Protein AF-A0A355EY22-F1 (afdb_monomer_lite)

Structure (mmCIF, N/CA/C/O backbone):
data_AF-A0A355EY22-F1
#
_entry.id   AF-A0A355EY22-F1
#
loop_
_atom_site.group_PDB
_atom_site.id
_atom_site.type_symbol
_atom_site.label_atom_id
_atom_site.label_alt_id
_atom_site.label_comp_id
_atom_site.label_asym_id
_atom_site.label_entity_id
_atom_site.label_seq_id
_atom_site.pdbx_PDB_ins_code
_atom_site.Cartn_x
_atom_site.Cartn_y
_atom_site.Cartn_z
_atom_site.occupancy
_atom_site.B_iso_or_equiv
_atom_site.auth_seq_id
_atom_site.auth_comp_id
_atom_site.auth_asym_id
_atom_site.auth_atom_id
_atom_site.pdbx_PDB_model_num
ATOM 1 N N . MET A 1 1 ? 8.150 -25.842 7.720 1.00 61.50 1 MET A N 1
ATOM 2 C CA . MET A 1 1 ? 8.765 -24.586 7.249 1.00 61.50 1 MET A CA 1
ATOM 3 C C . MET A 1 1 ? 7.703 -23.500 7.110 1.00 61.50 1 MET A C 1
ATOM 5 O O . MET A 1 1 ? 7.833 -22.510 7.806 1.00 61.50 1 MET A O 1
ATOM 9 N N . LEU A 1 2 ? 6.590 -23.777 6.412 1.00 63.72 2 LEU A N 1
ATOM 10 C CA . LEU A 1 2 ? 5.432 -22.874 6.234 1.00 63.72 2 LEU A CA 1
ATOM 11 C C . LEU A 1 2 ? 4.899 -22.193 7.517 1.00 63.72 2 LEU A C 1
ATOM 13 O O . LEU A 1 2 ? 4.737 -20.982 7.543 1.00 63.72 2 LEU A O 1
ATOM 17 N N . ILE A 1 3 ? 4.721 -22.936 8.620 1.00 74.44 3 ILE A N 1
ATOM 18 C CA . ILE A 1 3 ? 4.200 -22.378 9.892 1.00 74.44 3 ILE A CA 1
ATOM 19 C C . ILE A 1 3 ? 5.119 -21.284 10.475 1.00 74.44 3 ILE A C 1
ATOM 21 O O . ILE A 1 3 ? 4.662 -20.371 11.161 1.00 74.44 3 ILE A O 1
ATOM 25 N N . THR A 1 4 ? 6.429 -21.373 10.229 1.00 83.56 4 THR A N 1
ATOM 26 C CA . THR A 1 4 ? 7.386 -20.382 10.736 1.00 83.56 4 THR A CA 1
ATOM 27 C C . THR A 1 4 ? 7.322 -19.096 9.916 1.00 83.56 4 THR A C 1
ATOM 29 O O . THR A 1 4 ? 7.316 -18.021 10.510 1.00 83.56 4 THR A O 1
ATOM 32 N N . GLU A 1 5 ? 7.231 -19.209 8.589 1.00 84.44 5 GLU A N 1
ATOM 33 C CA . GLU A 1 5 ? 7.162 -18.075 7.653 1.00 84.44 5 GLU A CA 1
ATOM 34 C C . GLU A 1 5 ? 5.855 -17.292 7.809 1.00 84.44 5 GLU A C 1
ATOM 36 O O . GLU A 1 5 ? 5.880 -16.066 7.902 1.00 84.44 5 GLU A O 1
ATOM 41 N N . GLU A 1 6 ? 4.720 -17.983 7.946 1.00 86.25 6 GLU A N 1
ATOM 42 C CA . GLU A 1 6 ? 3.422 -17.357 8.237 1.00 86.25 6 GLU A CA 1
ATOM 43 C C . GLU A 1 6 ? 3.459 -16.571 9.555 1.00 86.25 6 GLU A C 1
ATOM 45 O O . GLU A 1 6 ? 3.011 -15.425 9.620 1.00 86.25 6 GLU A O 1
ATOM 50 N N . ARG A 1 7 ? 4.057 -17.150 10.607 1.00 90.94 7 ARG A N 1
ATOM 51 C CA . ARG A 1 7 ? 4.203 -16.475 11.905 1.00 90.94 7 ARG A CA 1
ATOM 52 C C . ARG A 1 7 ? 5.116 -15.253 11.814 1.00 90.94 7 ARG A C 1
ATOM 54 O O . ARG A 1 7 ? 4.795 -14.222 12.395 1.00 90.94 7 ARG A O 1
ATOM 61 N N . GLN A 1 8 ? 6.240 -15.364 11.108 1.00 92.94 8 GLN A N 1
ATOM 62 C CA . GLN A 1 8 ? 7.166 -14.245 10.906 1.00 92.94 8 GLN A CA 1
ATOM 63 C C . GLN A 1 8 ? 6.514 -13.120 10.103 1.00 92.94 8 GLN A C 1
ATOM 65 O O . GLN A 1 8 ? 6.688 -11.953 10.435 1.00 92.94 8 GLN A O 1
ATOM 70 N N . THR A 1 9 ? 5.725 -13.473 9.090 1.00 95.06 9 THR A N 1
ATOM 71 C CA . THR A 1 9 ? 4.985 -12.514 8.266 1.00 95.06 9 THR A CA 1
ATOM 72 C C . THR A 1 9 ? 3.957 -11.760 9.103 1.00 95.06 9 THR A C 1
ATOM 74 O O . THR A 1 9 ? 3.909 -10.534 9.064 1.00 95.06 9 THR A O 1
ATOM 77 N N . ALA A 1 10 ? 3.184 -12.473 9.928 1.00 95.75 10 ALA A N 1
ATOM 78 C CA . ALA A 1 10 ? 2.229 -11.851 10.839 1.00 95.75 10 ALA A CA 1
ATOM 79 C C . ALA A 1 10 ? 2.916 -10.896 11.831 1.00 95.75 10 ALA A C 1
ATOM 81 O O . ALA A 1 10 ? 2.458 -9.772 12.014 1.00 95.75 10 ALA A O 1
ATOM 82 N N . GLU A 1 11 ? 4.046 -11.307 12.415 1.00 96.69 11 GLU A N 1
ATOM 83 C CA . GLU A 1 11 ? 4.835 -10.467 13.325 1.00 96.69 11 GLU A CA 1
ATOM 84 C C . GLU A 1 11 ? 5.386 -9.214 12.622 1.00 96.69 11 GLU A C 1
ATOM 86 O O . GLU A 1 11 ? 5.390 -8.123 13.193 1.00 96.69 11 GLU A O 1
ATOM 91 N N . GLN A 1 12 ? 5.830 -9.345 11.370 1.00 97.44 12 GLN A N 1
ATOM 92 C CA . GLN A 1 12 ? 6.311 -8.226 10.561 1.00 97.44 12 GLN A CA 1
ATOM 93 C C . GLN A 1 12 ? 5.193 -7.211 10.284 1.00 97.44 12 GLN A C 1
ATOM 95 O O . GLN A 1 12 ? 5.392 -6.006 10.457 1.00 97.44 12 GLN A O 1
ATOM 100 N N . ILE A 1 13 ? 4.006 -7.697 9.904 1.00 98.12 13 ILE A N 1
ATOM 101 C CA . ILE A 1 13 ? 2.817 -6.866 9.672 1.00 98.12 13 ILE A CA 1
ATOM 102 C C . ILE A 1 13 ? 2.388 -6.170 10.968 1.00 98.12 13 ILE A C 1
ATOM 104 O O . ILE A 1 13 ? 2.096 -4.976 10.946 1.00 98.12 13 ILE A O 1
ATOM 108 N N . GLU A 1 14 ? 2.385 -6.877 12.101 1.00 98.25 14 GLU A N 1
ATOM 109 C CA . GLU A 1 14 ? 2.036 -6.311 13.410 1.00 98.25 14 GLU A CA 1
ATOM 110 C C . GLU A 1 14 ? 2.992 -5.178 13.808 1.00 98.25 14 GLU A C 1
ATOM 112 O O . GLU A 1 14 ? 2.547 -4.099 14.208 1.00 98.25 14 GLU A O 1
ATOM 117 N N . LYS A 1 15 ? 4.304 -5.374 13.626 1.00 98.31 15 LYS A N 1
ATOM 118 C CA . LYS A 1 15 ? 5.312 -4.331 13.874 1.00 98.31 15 LYS A CA 1
ATOM 119 C C . LYS A 1 15 ? 5.116 -3.124 12.962 1.00 98.31 15 LYS A C 1
ATOM 121 O O . LYS A 1 15 ? 5.147 -1.993 13.442 1.00 98.31 15 LYS A O 1
ATOM 126 N N . ALA A 1 16 ? 4.890 -3.348 11.668 1.00 98.25 16 ALA A N 1
ATOM 127 C CA . ALA A 1 16 ? 4.637 -2.268 10.717 1.00 98.25 16 ALA A CA 1
ATOM 128 C C . ALA A 1 16 ? 3.362 -1.487 11.082 1.00 98.25 16 ALA A C 1
ATOM 130 O O . ALA A 1 16 ? 3.360 -0.255 11.067 1.00 98.25 16 ALA A O 1
ATOM 131 N N . ALA A 1 17 ? 2.294 -2.190 11.471 1.00 98.31 17 ALA A N 1
ATOM 132 C CA . ALA A 1 17 ? 1.046 -1.581 11.913 1.00 98.31 17 ALA A CA 1
ATOM 133 C C . ALA A 1 17 ? 1.258 -0.713 13.159 1.00 98.31 17 ALA A C 1
ATOM 135 O O . ALA A 1 17 ? 0.849 0.448 13.159 1.00 98.31 17 ALA A O 1
ATOM 136 N N . ALA A 1 18 ? 1.950 -1.230 14.179 1.00 98.06 18 ALA A N 1
ATOM 137 C CA . ALA A 1 18 ? 2.250 -0.486 15.400 1.00 98.06 18 ALA A CA 1
ATOM 138 C C . ALA A 1 18 ? 3.072 0.784 15.117 1.00 98.06 18 ALA A C 1
ATOM 140 O O . ALA A 1 18 ? 2.694 1.869 15.560 1.00 98.06 18 ALA A O 1
ATOM 141 N N . LEU A 1 19 ? 4.136 0.676 14.312 1.00 97.56 19 LEU A N 1
ATOM 142 C CA . LEU A 1 19 ? 4.967 1.818 13.907 1.00 97.56 19 LEU A CA 1
ATOM 143 C C . LEU A 1 19 ? 4.167 2.876 13.141 1.00 97.56 19 LEU A C 1
ATOM 145 O O . LEU A 1 19 ? 4.365 4.077 13.334 1.00 97.56 19 LEU A O 1
ATOM 149 N N . ALA A 1 20 ? 3.256 2.449 12.266 1.00 96.75 20 ALA A N 1
ATOM 150 C CA . ALA A 1 20 ? 2.377 3.367 11.557 1.00 96.75 20 ALA A CA 1
ATOM 151 C C . ALA A 1 20 ? 1.381 4.046 12.511 1.00 96.75 20 ALA A C 1
ATOM 153 O O . ALA A 1 20 ? 1.157 5.253 12.418 1.00 96.75 20 ALA A O 1
ATOM 154 N N . GLY A 1 21 ? 0.828 3.286 13.457 1.00 96.62 21 GLY A N 1
ATOM 155 C CA . GLY A 1 21 ? -0.082 3.770 14.488 1.00 96.62 21 GLY A CA 1
ATOM 156 C C . GLY A 1 21 ? 0.550 4.786 15.443 1.00 96.62 21 GLY A C 1
ATOM 157 O O . GLY A 1 21 ? -0.124 5.723 15.864 1.00 96.62 21 GLY A O 1
ATOM 158 N N . GLU A 1 22 ? 1.839 4.655 15.754 1.00 95.19 22 GLU A N 1
ATOM 159 C CA . GLU A 1 22 ? 2.599 5.635 16.547 1.00 95.19 22 GLU A CA 1
ATOM 160 C C . GLU A 1 22 ? 2.806 6.965 15.813 1.00 95.19 22 GLU A C 1
ATOM 162 O O . GLU A 1 22 ? 2.867 8.022 16.439 1.00 95.19 22 GLU A O 1
ATOM 167 N N . ARG A 1 23 ? 2.891 6.918 14.481 1.00 92.81 23 ARG A N 1
ATOM 168 C CA . ARG A 1 23 ? 3.045 8.092 13.607 1.00 92.81 23 ARG A CA 1
ATOM 169 C C . ARG A 1 23 ? 1.701 8.710 13.200 1.00 92.81 23 ARG A C 1
ATOM 171 O O . ARG A 1 23 ? 1.687 9.710 12.485 1.00 92.81 23 ARG A O 1
ATOM 178 N N . ALA A 1 24 ? 0.587 8.108 13.612 1.00 88.88 24 ALA A N 1
ATOM 179 C CA . ALA A 1 24 ? -0.757 8.576 13.312 1.00 88.88 24 ALA A CA 1
ATOM 180 C C . ALA A 1 24 ? -1.098 9.884 14.042 1.00 88.88 24 ALA A C 1
ATOM 182 O O . ALA A 1 24 ? -0.660 10.131 15.165 1.00 88.88 24 ALA A O 1
ATOM 183 N N . GLU A 1 25 ? -1.979 10.681 13.437 1.00 83.81 25 GLU A N 1
ATOM 184 C CA . GLU A 1 25 ? -2.644 11.791 14.124 1.00 83.81 25 GLU A CA 1
ATOM 185 C C . GLU A 1 25 ? -3.443 11.289 15.338 1.00 83.81 25 GLU A C 1
ATOM 187 O O . GLU A 1 25 ? -3.930 10.148 15.377 1.00 83.81 25 GLU A O 1
ATOM 192 N N . SER A 1 26 ? -3.608 12.157 16.340 1.00 82.94 26 SER A N 1
ATOM 193 C CA . SER A 1 26 ? -4.327 11.819 17.566 1.00 82.94 26 SER A CA 1
ATOM 194 C C . SER A 1 26 ? -5.739 11.305 17.256 1.00 82.94 26 SER A C 1
ATOM 196 O O . SER A 1 26 ? -6.523 11.930 16.550 1.00 82.94 26 SER A O 1
ATOM 198 N N . GLY A 1 27 ? -6.060 10.120 17.783 1.00 87.38 27 GLY A N 1
ATOM 199 C CA . GLY A 1 27 ? -7.362 9.473 17.593 1.00 87.38 27 GLY A CA 1
ATOM 200 C C . GLY A 1 27 ? -7.483 8.549 16.375 1.00 87.38 27 GLY A C 1
ATOM 201 O O . GLY A 1 27 ? -8.451 7.798 16.315 1.00 87.38 27 GLY A O 1
ATOM 202 N N . ARG A 1 28 ? -6.506 8.514 15.454 1.00 91.00 28 ARG A N 1
ATOM 203 C CA . ARG A 1 28 ? -6.547 7.652 14.249 1.00 91.00 28 ARG A CA 1
ATOM 204 C C . ARG A 1 28 ? -5.695 6.388 14.311 1.00 91.00 28 ARG A C 1
ATOM 206 O O . ARG A 1 28 ? -5.750 5.565 13.401 1.00 91.00 28 ARG A O 1
ATOM 213 N N . ARG A 1 29 ? -4.951 6.191 15.400 1.00 95.38 29 ARG A N 1
ATOM 214 C CA . ARG A 1 29 ? -4.035 5.054 15.590 1.00 95.38 29 ARG A CA 1
ATOM 215 C C . ARG A 1 29 ? -4.645 3.702 15.199 1.00 95.38 29 ARG A C 1
ATOM 217 O O . ARG A 1 29 ? -4.093 3.001 14.361 1.00 95.38 29 ARG A O 1
ATOM 224 N N . ALA A 1 30 ? -5.808 3.371 15.758 1.00 95.19 30 ALA A N 1
ATOM 225 C CA . ALA A 1 30 ? -6.448 2.079 15.519 1.00 95.19 30 ALA A CA 1
ATOM 226 C C . ALA A 1 30 ? -6.953 1.909 14.072 1.00 95.19 30 ALA A C 1
ATOM 228 O O . ALA A 1 30 ? -7.064 0.786 13.589 1.00 95.19 30 ALA A O 1
ATOM 229 N N . GLU A 1 31 ? -7.300 3.001 13.381 1.00 94.94 31 GLU A N 1
ATOM 230 C CA . GLU A 1 31 ? -7.695 2.961 11.966 1.00 94.94 31 GLU A CA 1
ATOM 231 C C . GLU A 1 31 ? -6.491 2.653 11.078 1.00 94.94 31 GLU A C 1
ATOM 233 O O . GLU A 1 31 ? -6.573 1.762 10.234 1.00 94.94 31 GLU A O 1
ATOM 238 N N . ILE A 1 32 ? -5.365 3.322 11.330 1.00 96.56 32 ILE A N 1
ATOM 239 C CA . ILE A 1 32 ? -4.118 3.112 10.592 1.00 96.56 32 ILE A CA 1
ATOM 240 C C . ILE A 1 32 ? -3.553 1.711 10.842 1.00 96.56 32 ILE A C 1
ATOM 242 O O . ILE A 1 32 ? -3.194 1.031 9.887 1.00 96.56 32 ILE A O 1
ATOM 246 N N . GLU A 1 33 ? -3.536 1.230 12.089 1.00 97.75 33 GLU A N 1
ATOM 247 C CA . GLU A 1 33 ? -3.085 -0.134 12.406 1.00 97.75 33 GLU A CA 1
ATOM 248 C C . GLU A 1 33 ? -3.895 -1.192 11.636 1.00 97.75 33 GLU A C 1
ATOM 250 O O . GLU A 1 33 ? -3.325 -2.103 11.032 1.00 97.75 33 GLU A O 1
ATOM 255 N N . ARG A 1 34 ? -5.228 -1.041 11.585 1.00 97.00 34 ARG A N 1
ATOM 256 C CA . ARG A 1 34 ? -6.095 -1.932 10.796 1.00 97.00 34 ARG A CA 1
ATOM 257 C C . ARG A 1 34 ? -5.825 -1.824 9.301 1.00 97.00 34 ARG A C 1
ATOM 259 O O . ARG A 1 34 ? -5.770 -2.852 8.633 1.00 97.00 34 ARG A O 1
ATOM 266 N N . PHE A 1 35 ? -5.653 -0.610 8.785 1.00 97.44 35 PHE A N 1
ATOM 267 C CA . PHE A 1 35 ? -5.354 -0.392 7.374 1.00 97.44 35 PHE A CA 1
ATOM 268 C C . PHE A 1 35 ? -4.055 -1.088 6.956 1.00 97.44 35 PHE A C 1
ATOM 270 O O . PHE A 1 35 ? -4.052 -1.804 5.959 1.00 97.44 35 PHE A O 1
ATOM 277 N N . VAL A 1 36 ? -2.980 -0.948 7.740 1.00 98.00 36 VAL A N 1
ATOM 278 C CA . VAL A 1 36 ? -1.694 -1.611 7.465 1.00 98.00 36 VAL A CA 1
ATOM 279 C C . VAL A 1 36 ? -1.853 -3.130 7.465 1.00 98.00 36 VAL A C 1
ATOM 281 O O . VAL A 1 36 ? -1.385 -3.799 6.544 1.00 98.00 36 VAL A O 1
ATOM 284 N N . ALA A 1 37 ? -2.571 -3.678 8.450 1.00 97.50 37 ALA A N 1
ATOM 285 C CA . ALA A 1 37 ? -2.845 -5.109 8.503 1.00 97.50 37 ALA A CA 1
ATOM 286 C C . ALA A 1 37 ? -3.620 -5.601 7.266 1.00 97.50 37 ALA A C 1
ATOM 288 O O . ALA A 1 37 ? -3.281 -6.636 6.699 1.00 97.50 37 ALA A O 1
ATOM 289 N N . GLN A 1 38 ? -4.626 -4.848 6.807 1.00 97.31 38 GLN A N 1
ATOM 290 C CA . GLN A 1 38 ? -5.411 -5.185 5.613 1.00 97.31 38 GLN A CA 1
ATOM 291 C C . GLN A 1 38 ? -4.612 -5.040 4.314 1.00 97.31 38 GLN A C 1
ATOM 293 O O . GLN A 1 38 ? -4.767 -5.862 3.411 1.00 97.31 38 GLN A O 1
ATOM 298 N N . MET A 1 39 ? -3.756 -4.021 4.218 1.00 97.12 39 MET A N 1
ATOM 299 C CA . MET A 1 39 ? -2.928 -3.753 3.043 1.00 97.12 39 MET A CA 1
ATOM 300 C C . MET A 1 39 ? -1.985 -4.919 2.739 1.00 97.12 39 MET A C 1
ATOM 302 O O . MET A 1 39 ? -1.842 -5.303 1.581 1.00 97.12 39 MET A O 1
ATOM 306 N N . TYR A 1 40 ? -1.380 -5.503 3.776 1.00 97.75 40 TYR A N 1
ATOM 307 C CA . TYR A 1 40 ? -0.371 -6.552 3.629 1.00 97.75 40 TYR A CA 1
ATOM 308 C C . TYR A 1 40 ? -0.901 -7.983 3.803 1.00 97.75 40 TYR A C 1
ATOM 310 O O . TYR A 1 40 ? -0.152 -8.929 3.586 1.00 97.75 40 TYR A O 1
ATOM 318 N N . ALA A 1 41 ? -2.188 -8.169 4.124 1.00 95.06 41 ALA A N 1
ATOM 319 C CA . ALA A 1 41 ? -2.769 -9.474 4.468 1.00 95.06 41 ALA A CA 1
ATOM 320 C C . ALA A 1 41 ? -2.581 -10.577 3.408 1.00 95.06 41 ALA A C 1
ATOM 322 O O . ALA A 1 41 ? 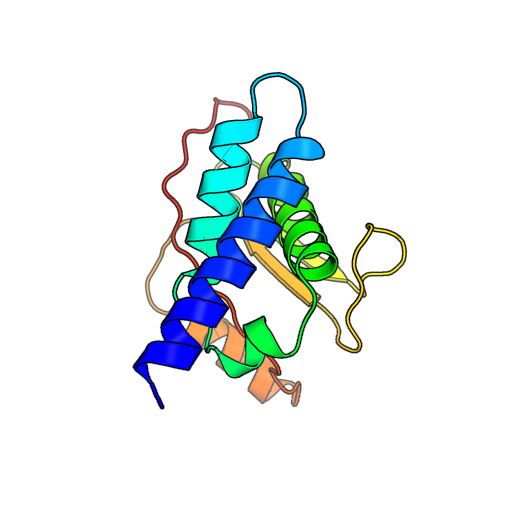-2.514 -11.751 3.759 1.00 95.06 41 ALA A O 1
ATOM 323 N N . ASN A 1 42 ? -2.518 -10.207 2.125 1.00 93.88 42 ASN A N 1
ATOM 324 C CA . ASN A 1 42 ? -2.406 -11.145 1.002 1.00 93.88 42 ASN A CA 1
ATOM 325 C C . ASN A 1 42 ? -1.095 -10.982 0.217 1.00 93.88 42 ASN A C 1
ATOM 327 O O . ASN A 1 42 ? -0.992 -11.461 -0.913 1.00 93.88 42 ASN A O 1
ATOM 331 N N . VAL A 1 43 ? -0.117 -10.267 0.776 1.00 95.75 43 VAL A N 1
ATOM 332 C CA . VAL A 1 43 ? 1.190 -10.098 0.136 1.00 95.75 43 VAL A CA 1
ATOM 333 C C . VAL A 1 43 ? 2.041 -11.344 0.402 1.00 95.75 43 VAL A C 1
ATOM 335 O O . VAL A 1 43 ? 2.034 -11.840 1.532 1.00 95.75 43 VAL A O 1
ATOM 338 N N . PRO A 1 44 ? 2.753 -11.882 -0.606 1.00 92.88 44 PRO A N 1
ATOM 339 C CA . PRO A 1 44 ? 3.617 -13.039 -0.410 1.00 92.88 44 PRO A CA 1
ATOM 340 C C . PRO A 1 44 ? 4.653 -12.810 0.706 1.00 92.88 44 PRO A C 1
ATOM 342 O O . PRO A 1 44 ? 5.208 -11.713 0.804 1.00 92.88 44 PRO A O 1
ATOM 345 N N . PRO A 1 45 ? 4.963 -13.834 1.526 1.00 93.69 45 PRO A N 1
ATOM 346 C CA . PRO A 1 45 ? 5.938 -13.715 2.610 1.00 93.69 45 PRO A CA 1
ATOM 347 C C . PRO A 1 45 ? 7.293 -13.160 2.166 1.00 93.69 45 PRO A C 1
ATOM 349 O O . PRO A 1 45 ? 7.840 -12.298 2.846 1.00 93.69 45 PRO A O 1
ATOM 352 N N . ASP A 1 46 ? 7.809 -13.597 1.016 1.00 92.81 46 ASP A N 1
ATOM 353 C CA . ASP A 1 46 ? 9.118 -13.170 0.507 1.00 92.81 46 ASP A CA 1
ATOM 354 C C . ASP A 1 46 ? 9.191 -11.650 0.275 1.00 92.81 46 ASP A C 1
ATOM 356 O O . ASP A 1 46 ? 10.223 -11.034 0.547 1.00 92.81 46 ASP A O 1
ATOM 360 N N . ASP A 1 47 ? 8.085 -11.031 -0.151 1.00 93.69 47 ASP A N 1
ATOM 361 C CA . ASP A 1 47 ? 7.999 -9.584 -0.370 1.00 93.69 47 ASP A CA 1
ATOM 362 C C . ASP A 1 47 ? 7.930 -8.795 0.952 1.00 93.69 47 ASP A C 1
ATOM 364 O O . ASP A 1 47 ? 8.393 -7.658 1.016 1.00 93.69 47 ASP A O 1
ATOM 368 N N . LEU A 1 48 ? 7.379 -9.384 2.022 1.00 95.12 48 LEU A N 1
ATOM 369 C CA . LEU A 1 48 ? 7.256 -8.741 3.341 1.00 95.12 48 LEU A CA 1
ATOM 370 C C . LEU A 1 48 ? 8.488 -8.950 4.226 1.00 95.12 48 LEU A C 1
ATOM 372 O O . LEU A 1 48 ? 8.916 -8.043 4.942 1.00 95.12 48 LEU A O 1
ATOM 376 N N . LEU A 1 49 ? 9.052 -10.156 4.200 1.00 94.56 49 LEU A N 1
ATOM 377 C CA . LEU A 1 49 ? 10.232 -10.529 4.978 1.00 94.56 49 LEU A CA 1
ATOM 378 C C . LEU A 1 49 ? 11.523 -9.976 4.362 1.00 94.56 49 LEU A C 1
ATOM 380 O O . LEU A 1 49 ? 12.521 -9.837 5.068 1.00 94.56 49 LEU A O 1
ATOM 384 N N . GLY A 1 50 ? 11.502 -9.648 3.067 1.00 92.12 50 GLY A N 1
ATOM 385 C CA . GLY A 1 50 ? 12.592 -8.965 2.371 1.00 92.12 50 GLY A CA 1
ATOM 386 C C . GLY A 1 50 ? 12.717 -7.468 2.684 1.00 92.12 50 GLY A C 1
ATOM 387 O O . GLY A 1 50 ? 13.692 -6.852 2.254 1.00 92.12 50 GLY A O 1
ATOM 388 N N . ASP A 1 51 ? 11.771 -6.887 3.426 1.00 94.38 51 ASP A N 1
ATOM 389 C CA . ASP A 1 51 ? 11.731 -5.462 3.771 1.00 94.38 51 ASP A CA 1
ATOM 390 C C . ASP A 1 51 ? 11.715 -5.240 5.297 1.00 94.38 51 ASP A C 1
ATOM 392 O O . ASP A 1 51 ? 11.630 -6.191 6.075 1.00 94.38 51 ASP A O 1
ATOM 396 N N . THR A 1 52 ? 11.824 -3.991 5.759 1.00 95.81 52 THR A N 1
ATOM 397 C CA . THR A 1 52 ? 11.761 -3.654 7.190 1.00 95.81 52 THR A CA 1
ATOM 398 C C . THR A 1 52 ? 10.365 -3.190 7.615 1.00 95.81 52 THR A C 1
ATOM 400 O O . THR A 1 52 ? 9.659 -2.548 6.830 1.00 95.81 52 THR A O 1
ATOM 403 N N . PRO A 1 53 ? 9.956 -3.423 8.878 1.00 97.19 53 PRO A N 1
ATOM 404 C CA . PRO A 1 53 ? 8.708 -2.880 9.411 1.00 97.19 53 PRO A CA 1
ATOM 405 C C . PRO A 1 53 ? 8.580 -1.364 9.247 1.00 97.19 53 PRO A C 1
ATOM 407 O O . PRO A 1 53 ? 7.490 -0.864 8.985 1.00 97.19 53 PRO A O 1
ATOM 410 N N . GLU A 1 54 ? 9.679 -0.617 9.377 1.00 96.19 54 GLU A N 1
ATOM 411 C CA . GLU A 1 54 ? 9.697 0.837 9.215 1.00 96.19 54 GLU A CA 1
ATOM 412 C C . GLU A 1 54 ? 9.391 1.259 7.780 1.00 96.19 54 GLU A C 1
ATOM 414 O O . GLU A 1 54 ? 8.674 2.246 7.585 1.00 96.19 54 GLU A O 1
ATOM 419 N N . ASN A 1 55 ? 9.924 0.522 6.800 1.00 95.81 55 ASN A N 1
ATOM 420 C CA . ASN A 1 55 ? 9.711 0.796 5.387 1.00 95.81 55 ASN A CA 1
ATOM 421 C C . ASN A 1 55 ? 8.278 0.444 4.974 1.00 95.81 55 ASN A C 1
ATOM 423 O O . ASN A 1 55 ? 7.604 1.268 4.358 1.00 95.81 55 ASN A O 1
ATOM 427 N N . LEU A 1 56 ? 7.773 -0.716 5.416 1.00 96.81 56 LEU A N 1
ATOM 428 C CA . LEU A 1 56 ? 6.379 -1.130 5.225 1.00 96.81 56 LEU A CA 1
ATOM 429 C C . LEU A 1 56 ? 5.406 -0.124 5.863 1.00 96.81 56 LEU A C 1
ATOM 431 O O . LEU A 1 56 ? 4.453 0.327 5.230 1.00 96.81 56 LEU A O 1
ATOM 435 N N . ALA A 1 57 ? 5.678 0.309 7.097 1.00 97.31 57 ALA A N 1
ATOM 436 C CA . ALA A 1 57 ? 4.881 1.335 7.765 1.00 97.31 57 ALA A CA 1
ATOM 437 C C . ALA A 1 57 ? 4.886 2.658 6.985 1.00 97.31 57 ALA A C 1
ATOM 439 O O . ALA A 1 57 ? 3.844 3.295 6.830 1.00 97.31 57 ALA A O 1
ATOM 440 N N . GLY A 1 58 ? 6.048 3.088 6.488 1.00 95.56 58 GLY A N 1
ATOM 441 C CA . GLY A 1 58 ? 6.168 4.323 5.719 1.00 95.56 58 GLY A CA 1
ATOM 442 C C . GLY A 1 58 ? 5.445 4.264 4.368 1.00 95.56 58 GLY A C 1
ATOM 443 O O . GLY A 1 58 ? 4.738 5.217 4.036 1.00 95.56 58 GLY A O 1
ATOM 444 N N . ALA A 1 59 ? 5.531 3.142 3.646 1.00 96.12 59 ALA A N 1
ATOM 445 C CA . ALA A 1 59 ? 4.802 2.917 2.398 1.00 96.12 59 ALA A CA 1
ATOM 446 C C . ALA A 1 59 ? 3.282 2.941 2.615 1.00 96.12 59 ALA A C 1
ATOM 448 O O . ALA A 1 59 ? 2.559 3.664 1.928 1.00 96.12 59 ALA A O 1
ATOM 449 N N . ALA A 1 60 ? 2.792 2.224 3.630 1.00 96.62 60 ALA A N 1
ATOM 450 C CA . ALA A 1 60 ? 1.374 2.223 3.965 1.00 96.62 60 ALA A CA 1
ATOM 451 C C . ALA A 1 60 ? 0.876 3.614 4.391 1.00 96.62 60 ALA A C 1
ATOM 453 O O . ALA A 1 60 ? -0.188 4.052 3.960 1.00 96.62 60 ALA A O 1
ATOM 454 N N . LEU A 1 61 ? 1.655 4.357 5.183 1.00 95.56 61 LEU A N 1
ATOM 455 C CA . LEU A 1 61 ? 1.311 5.730 5.558 1.00 95.56 61 LEU A CA 1
ATOM 456 C C . LEU A 1 61 ? 1.313 6.688 4.360 1.00 95.56 61 LEU A C 1
ATOM 458 O O . LEU A 1 61 ? 0.500 7.613 4.326 1.00 95.56 61 LEU A O 1
ATOM 462 N N . ALA A 1 62 ? 2.210 6.497 3.392 1.00 94.88 62 ALA A N 1
ATOM 463 C CA . ALA A 1 62 ? 2.221 7.282 2.163 1.00 94.88 62 ALA A CA 1
ATOM 464 C C . ALA A 1 62 ? 0.932 7.069 1.361 1.00 94.88 62 ALA A C 1
ATOM 466 O O . ALA A 1 62 ? 0.301 8.058 0.978 1.00 94.88 62 ALA A O 1
ATOM 467 N N . LEU A 1 63 ? 0.508 5.814 1.186 1.00 95.38 63 LEU A N 1
ATOM 468 C CA . LEU A 1 63 ? -0.752 5.479 0.524 1.00 95.38 63 LEU A CA 1
ATOM 469 C C . LEU A 1 63 ? -1.962 5.992 1.313 1.00 95.38 63 LEU A C 1
ATOM 471 O O . LEU A 1 63 ? -2.880 6.561 0.727 1.00 95.38 63 LEU A O 1
ATOM 475 N N . TRP A 1 64 ? -1.957 5.842 2.642 1.00 94.62 64 TRP A N 1
ATOM 476 C CA . TRP A 1 64 ? -3.012 6.357 3.516 1.00 94.62 64 TRP A CA 1
ATOM 477 C C . TRP A 1 64 ? -3.201 7.862 3.330 1.00 94.62 64 TRP A C 1
ATOM 479 O O . TRP A 1 64 ? -4.317 8.308 3.085 1.00 94.62 64 TRP A O 1
ATOM 489 N N . ARG A 1 65 ? -2.117 8.652 3.384 1.00 93.00 65 ARG A N 1
ATOM 490 C CA . ARG A 1 65 ? -2.181 10.107 3.168 1.00 93.00 65 ARG A CA 1
ATOM 491 C C . ARG A 1 65 ? -2.752 10.447 1.796 1.00 93.00 65 ARG A C 1
ATOM 493 O O . ARG A 1 65 ? -3.660 11.264 1.713 1.00 93.00 65 ARG A O 1
ATOM 500 N N . PHE A 1 66 ? -2.291 9.771 0.746 1.00 94.56 66 PHE A N 1
ATOM 501 C CA . PHE A 1 66 ? -2.814 9.986 -0.601 1.00 94.56 66 PHE A CA 1
ATOM 502 C C . PHE A 1 66 ? -4.302 9.620 -0.721 1.00 94.56 66 PHE A C 1
ATOM 504 O O . PHE A 1 66 ? -5.070 10.311 -1.390 1.00 94.56 66 PHE A O 1
ATOM 511 N N . ALA A 1 67 ? -4.750 8.581 -0.012 1.00 93.88 67 ALA A N 1
ATOM 512 C CA . ALA A 1 67 ? -6.153 8.184 0.028 1.00 93.88 67 ALA A CA 1
ATOM 513 C C . ALA A 1 67 ? -7.069 9.240 0.649 1.00 93.88 67 ALA A C 1
ATOM 515 O O . ALA A 1 67 ? -8.244 9.302 0.274 1.00 93.88 67 ALA A O 1
ATOM 516 N N . GLN A 1 68 ? -6.558 10.066 1.562 1.00 91.50 68 GLN A N 1
ATOM 517 C CA . GLN A 1 68 ? -7.326 11.142 2.192 1.00 91.50 68 GLN A CA 1
ATOM 518 C C . GLN A 1 68 ? -7.634 12.301 1.234 1.00 91.50 68 GLN A C 1
ATOM 520 O O . GLN A 1 68 ? -8.542 13.073 1.507 1.00 91.50 68 GLN A O 1
ATOM 525 N N . GLU A 1 69 ? -6.910 12.419 0.120 1.00 92.25 69 GLU A N 1
ATOM 526 C CA . GLU A 1 69 ? -7.053 13.520 -0.844 1.00 92.25 69 GLU A CA 1
ATOM 527 C C . GLU A 1 69 ? -7.965 13.164 -2.031 1.00 92.25 69 GLU A C 1
ATOM 529 O O . GLU A 1 69 ? -8.166 13.976 -2.934 1.00 92.25 69 GLU A O 1
ATOM 534 N N . ARG A 1 70 ? -8.494 11.933 -2.070 1.00 93.00 70 ARG A N 1
ATOM 535 C CA . ARG A 1 70 ? -9.306 11.439 -3.188 1.00 93.00 70 ARG A CA 1
ATOM 536 C C . ARG A 1 70 ? -10.656 12.176 -3.264 1.00 93.00 70 ARG A C 1
ATOM 538 O O . ARG A 1 70 ? -11.440 12.044 -2.328 1.00 93.00 70 ARG A O 1
ATOM 545 N N . PRO A 1 71 ? -10.986 12.842 -4.390 1.00 90.00 71 PRO A N 1
ATOM 546 C CA . PRO A 1 71 ? -12.312 13.421 -4.588 1.00 90.00 71 PRO A CA 1
ATOM 547 C C . PRO A 1 71 ? -13.406 12.344 -4.710 1.00 90.00 71 PRO A C 1
ATOM 549 O O . PRO A 1 71 ? -13.123 11.240 -5.197 1.00 90.00 71 PRO A O 1
ATOM 552 N N . PRO A 1 72 ? -14.668 12.659 -4.365 1.00 88.12 72 PRO A N 1
ATOM 553 C CA . PRO A 1 72 ? -15.789 11.740 -4.530 1.00 88.12 72 PRO A CA 1
ATOM 554 C C . PRO A 1 72 ? -15.886 11.217 -5.966 1.00 88.12 72 PRO A C 1
ATOM 556 O O . PRO A 1 72 ? -15.765 11.984 -6.918 1.00 88.12 72 PRO A O 1
ATOM 559 N N . GLU A 1 73 ? -16.093 9.905 -6.118 1.00 86.81 73 GLU A N 1
ATOM 560 C CA . GLU A 1 73 ? -16.337 9.209 -7.399 1.00 86.81 73 GLU A CA 1
ATOM 561 C C . GLU A 1 73 ? -15.214 9.299 -8.455 1.00 86.81 73 GLU A C 1
ATOM 563 O O . GLU A 1 73 ? -15.297 8.668 -9.512 1.00 86.81 73 GLU A O 1
ATOM 568 N N . VAL A 1 74 ? -14.118 10.007 -8.171 1.00 92.50 74 VAL A N 1
ATOM 569 C CA . VAL A 1 74 ? -12.978 10.169 -9.080 1.00 92.50 74 VAL A CA 1
ATOM 570 C C . VAL A 1 74 ? -11.826 9.279 -8.609 1.00 92.50 74 VAL A C 1
ATOM 572 O O . VAL A 1 74 ? -11.492 9.287 -7.423 1.00 92.50 74 VAL A O 1
ATOM 575 N N . PRO A 1 75 ? -11.211 8.463 -9.483 1.00 94.31 75 PRO A N 1
ATOM 576 C CA . PRO A 1 75 ? -10.023 7.709 -9.109 1.00 94.31 75 PRO A CA 1
ATOM 577 C C . PRO A 1 75 ? -8.816 8.640 -8.938 1.00 94.31 75 PRO A C 1
ATOM 579 O O . PRO A 1 75 ? -8.583 9.519 -9.769 1.00 94.31 75 PRO A O 1
ATOM 582 N N . SER A 1 76 ? -8.012 8.402 -7.904 1.00 95.94 76 SER A N 1
ATOM 583 C CA . SER A 1 76 ? -6.723 9.072 -7.709 1.00 95.94 76 SER A CA 1
ATOM 584 C C . SER A 1 76 ? -5.589 8.174 -8.192 1.00 95.94 76 SER A C 1
ATOM 586 O O . SER A 1 76 ? -5.549 6.987 -7.873 1.00 95.94 76 SER A O 1
ATOM 588 N N . LEU A 1 77 ? -4.659 8.744 -8.958 1.00 96.31 77 LEU A N 1
ATOM 589 C CA . LEU A 1 77 ? -3.487 8.056 -9.497 1.00 96.31 77 LEU A CA 1
ATOM 590 C C . LEU A 1 77 ? -2.249 8.920 -9.270 1.00 96.31 77 LEU A C 1
ATOM 592 O O . LEU A 1 77 ? -2.259 10.104 -9.608 1.00 96.31 77 LEU A O 1
ATOM 596 N N . ARG A 1 78 ? -1.161 8.316 -8.792 1.00 95.81 78 ARG A N 1
ATOM 597 C CA . ARG A 1 78 ? 0.163 8.948 -8.819 1.00 95.81 78 ARG A CA 1
ATOM 598 C C . ARG A 1 78 ? 1.252 7.962 -9.214 1.00 95.81 78 ARG A C 1
ATOM 600 O O . ARG A 1 78 ? 1.171 6.775 -8.910 1.00 95.81 78 ARG A O 1
ATOM 607 N N . LEU A 1 79 ? 2.272 8.484 -9.893 1.00 95.12 79 LEU A N 1
ATOM 608 C CA . LEU A 1 79 ? 3.515 7.791 -10.218 1.00 95.12 79 LEU A CA 1
ATOM 609 C C . LEU A 1 79 ? 4.667 8.602 -9.642 1.00 95.12 79 LEU A C 1
ATOM 611 O O . LEU A 1 79 ? 4.844 9.764 -10.004 1.00 95.12 79 LEU A O 1
ATOM 615 N N . TYR A 1 80 ? 5.450 7.990 -8.767 1.00 94.31 80 TYR A N 1
ATOM 616 C CA . TYR A 1 80 ? 6.561 8.662 -8.112 1.00 94.31 80 TYR A CA 1
ATOM 617 C C . TYR A 1 80 ? 7.678 7.683 -7.760 1.00 94.31 80 TYR A C 1
ATOM 619 O O . TYR A 1 80 ? 7.528 6.464 -7.850 1.00 94.31 80 TYR A O 1
ATOM 627 N N . LYS A 1 81 ? 8.835 8.228 -7.390 1.00 92.44 81 LYS A N 1
ATOM 628 C CA . LYS A 1 81 ? 9.904 7.469 -6.746 1.00 92.44 81 LYS A CA 1
ATOM 629 C C . LYS A 1 81 ? 9.954 7.928 -5.290 1.00 92.44 81 LYS A C 1
ATOM 631 O O . LYS A 1 81 ? 10.086 9.135 -5.090 1.00 92.44 81 LYS A O 1
ATOM 636 N N . PRO A 1 82 ? 9.831 7.031 -4.301 1.00 87.56 82 PRO A N 1
ATOM 637 C CA . PRO A 1 82 ? 9.887 7.419 -2.903 1.00 87.56 82 PRO A CA 1
ATOM 638 C C . PRO A 1 82 ? 11.295 7.932 -2.599 1.00 87.56 82 PRO A C 1
ATOM 640 O O . PRO A 1 82 ? 12.271 7.183 -2.569 1.00 87.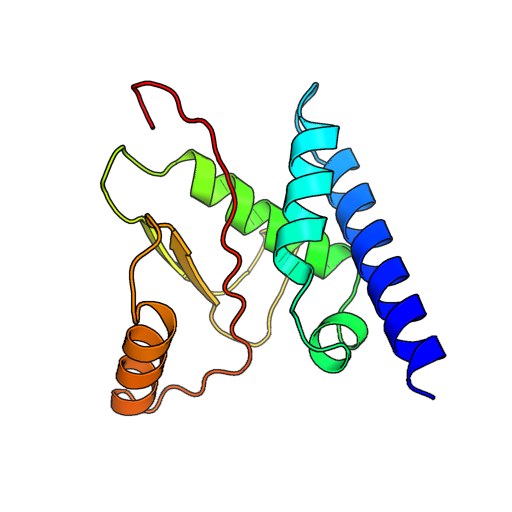56 82 PRO A O 1
ATOM 643 N N . ALA A 1 83 ? 11.381 9.246 -2.454 1.00 71.12 83 ALA A N 1
ATOM 644 C CA . ALA A 1 83 ? 12.505 9.961 -1.895 1.00 71.12 83 ALA A CA 1
ATOM 645 C C . ALA A 1 83 ? 11.901 10.867 -0.819 1.00 71.12 83 ALA A C 1
ATOM 647 O O . ALA A 1 83 ? 10.934 11.575 -1.084 1.00 71.12 83 ALA A O 1
ATOM 648 N N . ASP A 1 84 ? 12.423 10.778 0.401 1.00 59.56 84 ASP A N 1
ATOM 649 C CA . ASP A 1 84 ? 12.107 11.681 1.516 1.00 59.56 84 ASP A CA 1
ATOM 650 C C . ASP A 1 84 ? 10.733 11.516 2.217 1.00 59.56 84 ASP A C 1
ATOM 652 O O . ASP A 1 84 ? 10.454 12.237 3.172 1.00 59.56 84 ASP A O 1
ATOM 656 N N . GLU A 1 85 ? 9.903 10.518 1.870 1.00 62.28 85 GLU A N 1
ATOM 657 C CA . GLU A 1 85 ? 8.609 10.243 2.549 1.00 62.28 85 GLU A CA 1
ATOM 658 C C . GLU A 1 85 ? 8.695 9.264 3.744 1.00 62.28 85 GLU A C 1
ATOM 660 O O . GLU A 1 85 ? 7.692 8.681 4.166 1.00 62.28 85 GLU A O 1
ATOM 665 N N . GLY A 1 86 ? 9.891 9.055 4.301 1.0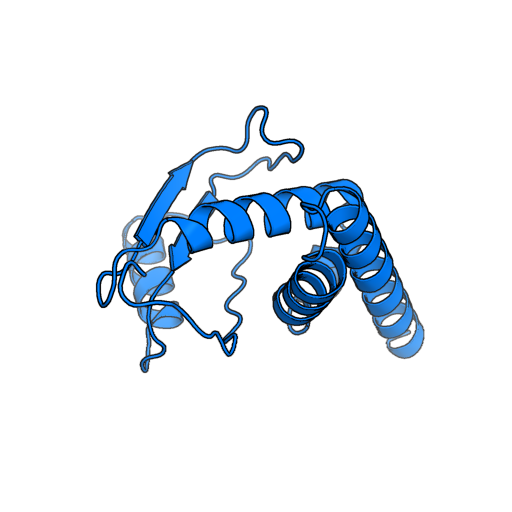0 79.56 86 GLY A N 1
ATOM 666 C CA . GLY A 1 86 ? 10.104 8.132 5.425 1.00 79.56 86 GLY A CA 1
ATOM 667 C C . GLY A 1 86 ? 10.075 6.644 5.051 1.00 79.56 86 GLY A C 1
ATOM 668 O O . GLY A 1 86 ? 10.054 5.800 5.945 1.00 79.56 86 GLY A O 1
ATOM 669 N N . TRP A 1 87 ? 10.093 6.334 3.751 1.00 92.81 87 TRP A N 1
ATOM 670 C CA . TRP A 1 87 ? 10.309 5.004 3.182 1.00 92.81 87 TRP A CA 1
ATOM 671 C C . TRP A 1 87 ? 11.043 5.121 1.842 1.00 92.81 87 TRP A C 1
ATOM 673 O O . TRP A 1 87 ? 11.103 6.204 1.251 1.00 92.81 87 TRP A O 1
ATOM 683 N N . ALA A 1 88 ? 11.618 4.020 1.373 1.00 92.06 88 ALA A N 1
ATOM 684 C CA . ALA A 1 88 ? 12.368 3.961 0.132 1.00 92.06 88 ALA A CA 1
ATOM 685 C C . ALA A 1 88 ? 12.038 2.696 -0.663 1.00 92.06 88 ALA A C 1
ATOM 687 O O . ALA A 1 88 ? 11.686 1.649 -0.125 1.00 92.06 88 ALA A O 1
ATOM 688 N N . SER A 1 89 ? 12.204 2.800 -1.977 1.00 92.62 89 SER A N 1
ATOM 689 C CA . SER A 1 89 ? 12.113 1.679 -2.902 1.00 92.62 89 SER A CA 1
ATOM 690 C C . SER A 1 89 ? 13.139 1.864 -4.018 1.00 92.62 89 SER A C 1
ATOM 692 O O . SER A 1 89 ? 13.330 2.988 -4.502 1.00 92.62 89 SER A O 1
ATOM 694 N N . PRO A 1 90 ? 13.803 0.785 -4.470 1.00 92.12 90 PRO A N 1
ATOM 695 C CA . PRO A 1 90 ? 14.624 0.845 -5.674 1.00 92.12 90 PRO A CA 1
ATOM 696 C C . PRO A 1 90 ? 13.774 1.046 -6.942 1.00 92.12 90 PRO A C 1
ATOM 698 O O . PRO A 1 90 ? 14.315 1.449 -7.975 1.00 92.12 90 PRO A O 1
ATOM 701 N N . TYR A 1 91 ? 12.462 0.803 -6.864 1.00 93.62 91 TYR A N 1
ATOM 702 C CA . TYR A 1 91 ? 11.524 0.861 -7.981 1.00 93.62 91 TYR A CA 1
ATOM 703 C C . TYR A 1 91 ? 10.684 2.145 -7.978 1.00 93.62 91 TYR A C 1
ATOM 705 O O . TYR A 1 91 ? 10.594 2.870 -6.987 1.00 93.62 91 TYR A O 1
ATOM 713 N N . SER A 1 92 ? 10.059 2.433 -9.119 1.00 94.38 92 SER A N 1
ATOM 714 C CA . SER A 1 92 ? 8.994 3.435 -9.204 1.00 94.38 92 SER A CA 1
ATOM 715 C C . SER A 1 92 ? 7.687 2.863 -8.668 1.00 94.38 92 SER A C 1
ATOM 717 O O . SER A 1 92 ? 7.393 1.685 -8.860 1.00 94.38 92 SER A O 1
ATOM 719 N N . ILE A 1 93 ? 6.894 3.718 -8.035 1.00 95.94 93 ILE A N 1
ATOM 720 C CA . ILE A 1 93 ? 5.651 3.358 -7.366 1.00 95.94 93 ILE A CA 1
ATOM 721 C C . ILE A 1 93 ? 4.488 3.955 -8.142 1.00 95.94 93 ILE A C 1
ATOM 723 O O . ILE A 1 93 ? 4.493 5.146 -8.461 1.00 95.94 93 ILE A O 1
ATOM 727 N N . ILE A 1 94 ? 3.504 3.113 -8.445 1.00 96.44 94 ILE A N 1
ATOM 728 C CA . ILE A 1 94 ? 2.211 3.516 -8.990 1.00 96.44 94 ILE A CA 1
ATOM 729 C C . ILE A 1 94 ? 1.176 3.218 -7.915 1.00 96.44 94 ILE A C 1
ATOM 731 O O . ILE A 1 94 ? 1.002 2.064 -7.534 1.00 96.44 94 ILE A O 1
ATOM 735 N N . GLU A 1 95 ? 0.477 4.247 -7.45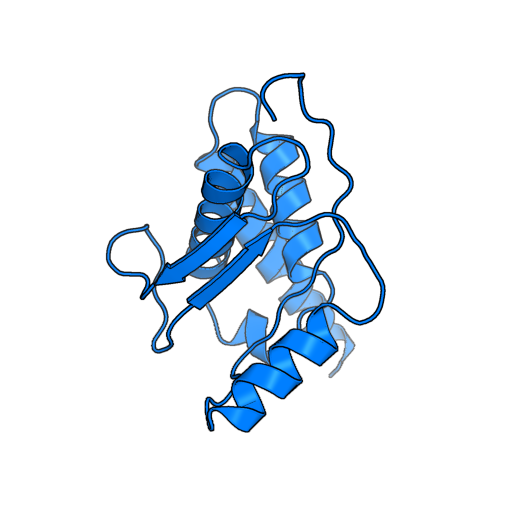7 1.00 96.75 95 GLU A N 1
ATOM 736 C CA . GLU A 1 95 ? -0.651 4.093 -6.543 1.00 96.75 95 GLU A CA 1
ATOM 737 C C . GLU A 1 95 ? -1.939 4.478 -7.249 1.00 96.75 95 GLU A C 1
ATOM 739 O O . GLU A 1 95 ? -2.012 5.526 -7.895 1.00 96.75 95 GLU A O 1
ATOM 744 N N . ILE A 1 96 ? -2.949 3.623 -7.109 1.00 96.88 96 ILE A N 1
ATOM 745 C CA . ILE A 1 96 ? -4.268 3.786 -7.714 1.00 96.88 96 ILE A CA 1
ATOM 746 C C . ILE A 1 96 ? -5.301 3.604 -6.613 1.00 96.88 96 ILE A C 1
ATOM 748 O O . ILE A 1 96 ? -5.323 2.572 -5.947 1.00 96.88 96 ILE A O 1
ATOM 752 N N . ILE A 1 97 ? -6.151 4.609 -6.426 1.00 96.00 97 ILE A N 1
ATOM 753 C CA . ILE A 1 97 ? -7.217 4.602 -5.428 1.00 96.00 97 ILE A CA 1
ATOM 754 C C . ILE A 1 97 ? -8.527 4.831 -6.155 1.00 96.00 97 ILE A C 1
ATOM 756 O O . ILE A 1 97 ? -8.760 5.898 -6.722 1.00 96.00 97 ILE A O 1
ATOM 760 N N . ASN A 1 98 ? -9.389 3.825 -6.150 1.00 94.31 98 ASN A N 1
ATOM 761 C CA . ASN A 1 98 ? -10.655 3.850 -6.861 1.00 94.31 98 ASN A CA 1
ATOM 762 C C . ASN A 1 98 ? -11.664 2.905 -6.204 1.00 94.31 98 ASN A C 1
ATOM 764 O O . ASN A 1 98 ? -11.313 2.119 -5.328 1.00 94.31 98 ASN A O 1
ATOM 768 N N . ASP A 1 99 ? -12.916 2.977 -6.649 1.00 92.69 99 ASP A N 1
ATOM 769 C CA . ASP A 1 99 ? -13.954 2.048 -6.197 1.00 92.69 99 ASP A CA 1
ATOM 770 C C . ASP A 1 99 ? -13.778 0.689 -6.869 1.00 92.69 99 ASP A C 1
A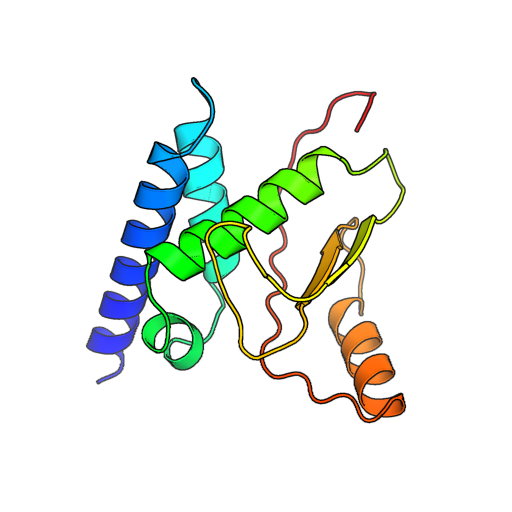TOM 772 O O . ASP A 1 99 ? -13.447 0.629 -8.060 1.00 92.69 99 ASP A O 1
ATOM 776 N N . ASP A 1 100 ? -14.015 -0.380 -6.110 1.00 92.12 100 ASP A N 1
ATOM 777 C CA . ASP A 1 100 ? -13.807 -1.752 -6.563 1.00 92.12 100 ASP A CA 1
ATOM 778 C C . ASP A 1 100 ? -14.703 -2.105 -7.760 1.00 92.12 100 ASP A C 1
ATOM 780 O O . ASP A 1 100 ? -15.904 -1.815 -7.783 1.00 92.12 100 ASP A O 1
ATOM 784 N N . ARG A 1 101 ? -14.089 -2.701 -8.785 1.00 90.75 101 ARG A N 1
ATOM 785 C CA . ARG A 1 101 ? -14.720 -3.123 -10.041 1.00 90.75 101 ARG A CA 1
ATOM 786 C C . ARG A 1 101 ? -13.940 -4.306 -10.631 1.00 90.75 101 ARG A C 1
ATOM 788 O O . ARG A 1 101 ? -12.730 -4.403 -10.429 1.00 90.75 101 ARG A O 1
ATOM 795 N N . PRO A 1 102 ? -14.583 -5.171 -11.435 1.00 92.88 102 PRO A N 1
ATOM 796 C CA . PRO A 1 102 ? -13.887 -6.267 -12.104 1.00 92.88 102 PRO A CA 1
ATOM 797 C C . PRO A 1 102 ? -12.712 -5.800 -12.982 1.00 92.88 102 PRO A C 1
ATOM 799 O O . PRO A 1 102 ? -12.795 -4.761 -13.638 1.00 92.88 102 PRO A O 1
ATOM 802 N N . PHE A 1 103 ? -11.658 -6.621 -13.050 1.00 91.62 103 PHE A N 1
ATOM 803 C CA . PHE A 1 103 ? -10.505 -6.494 -13.960 1.00 91.62 103 PHE A CA 1
ATOM 804 C C . PHE A 1 103 ? -9.573 -5.290 -13.756 1.00 91.62 103 PHE A C 1
ATOM 806 O O . PHE A 1 103 ? -8.736 -5.033 -14.622 1.00 91.62 103 PHE A O 1
ATOM 813 N N . LEU A 1 104 ? -9.667 -4.554 -12.646 1.00 93.00 104 LEU A N 1
ATOM 814 C CA . LEU A 1 104 ? -8.803 -3.391 -12.397 1.00 93.00 104 LEU A CA 1
ATOM 815 C C . LEU A 1 104 ? -7.314 -3.754 -12.406 1.00 93.00 104 LEU A C 1
ATOM 817 O O . LEU A 1 104 ? -6.554 -3.211 -13.209 1.00 93.00 104 LEU A O 1
ATOM 821 N N . LEU A 1 105 ? -6.910 -4.696 -11.549 1.00 92.94 105 LEU A N 1
ATOM 822 C CA . LEU A 1 105 ? -5.516 -5.124 -11.447 1.00 92.94 105 LEU A CA 1
ATOM 823 C C . LEU A 1 105 ? -5.012 -5.703 -12.775 1.00 92.94 105 LEU A C 1
ATOM 825 O O . LEU A 1 105 ? -3.980 -5.265 -13.280 1.00 92.94 105 LEU A O 1
ATOM 829 N N . ASP A 1 106 ? -5.773 -6.622 -13.374 1.00 93.94 106 ASP A N 1
ATOM 830 C CA . ASP A 1 106 ? -5.396 -7.278 -14.632 1.00 93.94 106 ASP A CA 1
ATOM 831 C C . ASP A 1 106 ? -5.209 -6.274 -15.773 1.00 93.94 106 ASP A C 1
ATOM 833 O O . ASP A 1 106 ? -4.254 -6.374 -16.545 1.00 93.94 106 ASP A O 1
ATOM 837 N N . SER A 1 107 ? -6.084 -5.267 -15.863 1.00 95.12 107 SER A N 1
ATOM 838 C CA . SER A 1 107 ? -5.999 -4.226 -16.893 1.00 95.12 107 SER A CA 1
ATOM 839 C C . SER A 1 107 ? -4.759 -3.354 -16.715 1.00 95.12 107 SER A C 1
ATOM 841 O O . SER A 1 107 ? -4.080 -3.034 -17.693 1.00 95.12 107 SER A O 1
ATOM 843 N N . VAL A 1 108 ? -4.433 -2.986 -15.473 1.00 95.44 108 VAL A N 1
ATOM 844 C CA . VAL A 1 108 ? -3.236 -2.195 -15.159 1.00 95.44 108 VAL A CA 1
ATOM 845 C C . VAL A 1 108 ? -1.973 -2.994 -15.471 1.00 95.44 108 VAL A C 1
ATOM 847 O O . VAL A 1 108 ? -1.086 -2.489 -16.158 1.00 95.44 108 VAL A O 1
ATOM 850 N N . VAL A 1 109 ? -1.906 -4.255 -15.041 1.00 95.25 109 VAL A N 1
ATOM 851 C CA . VAL A 1 109 ? -0.772 -5.147 -15.325 1.00 95.25 109 VAL A CA 1
ATOM 852 C C . VAL A 1 109 ? -0.602 -5.347 -16.834 1.00 95.25 109 VAL A C 1
ATOM 854 O O . VAL A 1 109 ? 0.512 -5.228 -17.346 1.00 95.25 109 VAL A O 1
ATOM 857 N N . ALA A 1 110 ? -1.691 -5.572 -17.575 1.00 95.69 110 ALA A N 1
ATOM 858 C CA . ALA A 1 110 ? -1.653 -5.700 -19.030 1.00 95.69 110 ALA A CA 1
ATOM 859 C C . ALA A 1 110 ? -1.123 -4.429 -19.720 1.00 95.69 110 ALA A C 1
ATOM 861 O O . ALA A 1 110 ? -0.308 -4.518 -20.642 1.00 95.69 110 ALA A O 1
ATOM 862 N N . GLU A 1 111 ? -1.534 -3.244 -19.264 1.00 96.12 111 GLU A N 1
ATOM 863 C CA . GLU A 1 111 ? -1.050 -1.968 -19.801 1.00 96.12 111 GLU A CA 1
ATOM 864 C C . GLU A 1 111 ? 0.436 -1.728 -19.485 1.00 96.12 111 GLU A C 1
ATOM 866 O O . GLU A 1 111 ? 1.187 -1.276 -20.356 1.00 96.12 111 GLU A O 1
ATOM 871 N N . LEU A 1 112 ? 0.894 -2.073 -18.278 1.00 96.00 112 LEU A N 1
ATOM 872 C CA . LEU A 1 112 ? 2.312 -1.996 -17.908 1.00 96.00 112 LEU A CA 1
ATOM 873 C C . LEU A 1 112 ? 3.161 -2.952 -18.753 1.00 96.00 112 LEU A C 1
ATOM 875 O O . LEU A 1 112 ? 4.176 -2.537 -19.322 1.00 96.00 112 LEU A O 1
ATOM 879 N N . HIS A 1 113 ? 2.694 -4.187 -18.949 1.00 94.69 113 HIS A N 1
ATOM 880 C CA . HIS A 1 113 ? 3.334 -5.147 -19.846 1.00 94.69 113 HIS A CA 1
ATOM 881 C C . HIS A 1 113 ? 3.403 -4.637 -21.290 1.00 94.69 113 HIS A C 1
ATOM 883 O O . HIS A 1 113 ? 4.457 -4.726 -21.924 1.00 94.69 113 HIS A O 1
ATOM 889 N N . ARG A 1 114 ? 2.329 -4.027 -21.810 1.00 96.62 114 ARG A N 1
ATOM 890 C CA . ARG A 1 114 ? 2.314 -3.423 -23.155 1.00 96.62 114 ARG A CA 1
ATOM 891 C C . ARG A 1 114 ? 3.368 -2.322 -23.306 1.00 96.62 114 ARG A C 1
ATOM 893 O O . ARG A 1 114 ? 3.944 -2.159 -24.381 1.00 96.62 114 ARG A O 1
ATOM 900 N N . ARG A 1 115 ? 3.649 -1.589 -22.225 1.00 96.06 115 ARG A N 1
ATOM 901 C CA . ARG A 1 115 ? 4.697 -0.558 -22.149 1.00 96.06 115 ARG A CA 1
ATOM 902 C C . ARG A 1 115 ? 6.091 -1.110 -21.855 1.00 96.06 115 ARG A C 1
ATOM 904 O O . ARG A 1 115 ? 7.031 -0.324 -21.783 1.00 96.06 115 ARG A O 1
ATOM 911 N N . ARG A 1 116 ? 6.242 -2.434 -21.728 1.00 96.06 116 ARG A N 1
ATOM 912 C CA . ARG A 1 116 ? 7.491 -3.113 -21.342 1.00 96.06 116 ARG A CA 1
ATOM 913 C C . ARG A 1 116 ? 8.005 -2.674 -19.965 1.00 96.06 116 ARG A C 1
ATOM 915 O O . ARG A 1 116 ? 9.209 -2.697 -19.723 1.00 96.06 116 ARG A O 1
ATOM 922 N N . ALA A 1 117 ? 7.098 -2.269 -19.079 1.00 95.56 117 ALA A N 1
ATOM 923 C CA . ALA A 1 117 ? 7.399 -2.030 -17.678 1.00 95.56 117 ALA A CA 1
ATOM 924 C C . ALA A 1 117 ? 7.233 -3.343 -16.904 1.00 95.56 117 ALA A C 1
ATOM 926 O O . ALA A 1 117 ? 6.207 -4.013 -17.025 1.00 95.56 117 ALA A O 1
ATOM 927 N N . LEU A 1 118 ? 8.254 -3.712 -16.132 1.00 94.94 118 LEU A N 1
ATOM 928 C CA . LEU A 1 118 ? 8.205 -4.882 -15.264 1.00 94.94 118 LEU A CA 1
ATOM 929 C C . LEU A 1 118 ? 7.480 -4.525 -13.962 1.00 94.94 118 LEU A C 1
ATOM 931 O O . LEU A 1 118 ? 7.808 -3.523 -13.325 1.00 94.94 118 LEU A O 1
ATOM 935 N N . VAL A 1 119 ? 6.509 -5.347 -13.567 1.00 94.75 119 VAL A N 1
ATOM 936 C CA . VAL A 1 119 ? 5.847 -5.241 -12.262 1.00 94.75 119 VAL A CA 1
ATOM 937 C C . VAL A 1 119 ? 6.630 -6.090 -11.269 1.00 94.75 119 VAL A C 1
ATOM 939 O O . VAL A 1 119 ? 6.674 -7.309 -11.406 1.00 94.75 119 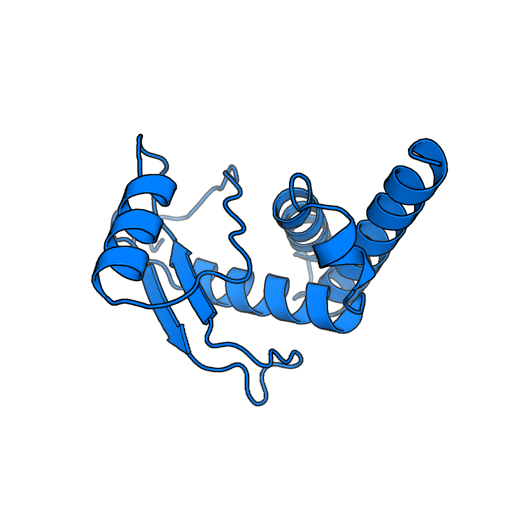VAL A O 1
ATOM 942 N N . HIS A 1 120 ? 7.271 -5.440 -10.299 1.00 94.19 120 HIS A N 1
ATOM 943 C CA . HIS A 1 120 ? 8.057 -6.124 -9.268 1.00 94.19 120 HIS A CA 1
ATOM 944 C C . HIS A 1 120 ? 7.197 -6.613 -8.103 1.00 94.19 120 HIS A C 1
ATOM 946 O O . HIS A 1 120 ? 7.440 -7.693 -7.586 1.00 94.19 120 HIS A O 1
ATOM 952 N N . LEU A 1 121 ? 6.192 -5.828 -7.720 1.00 94.44 121 LEU A N 1
ATOM 953 C CA . LEU A 1 121 ? 5.244 -6.144 -6.661 1.00 94.44 121 LEU A CA 1
ATOM 954 C C . LEU A 1 121 ? 3.912 -5.471 -6.994 1.00 94.44 121 LEU A C 1
ATOM 956 O O . LEU A 1 121 ? 3.888 -4.310 -7.408 1.00 94.44 121 LEU A O 1
ATOM 960 N N . ALA A 1 122 ? 2.813 -6.197 -6.814 1.00 95.06 122 ALA A N 1
ATOM 961 C CA . ALA A 1 122 ? 1.464 -5.663 -6.917 1.00 95.06 122 ALA A CA 1
ATOM 962 C C . ALA A 1 122 ? 0.706 -5.958 -5.622 1.00 95.06 122 ALA A C 1
ATOM 964 O O . ALA A 1 122 ? 0.513 -7.116 -5.261 1.00 95.06 122 ALA A O 1
ATOM 965 N N . ILE A 1 123 ? 0.264 -4.903 -4.941 1.00 96.00 123 ILE A N 1
ATOM 966 C CA . ILE A 1 123 ? -0.561 -4.997 -3.735 1.00 96.00 123 ILE A CA 1
ATOM 967 C C . ILE A 1 123 ? -1.929 -4.409 -4.083 1.00 96.00 123 ILE A C 1
ATOM 969 O O . ILE A 1 123 ? -2.021 -3.246 -4.472 1.00 96.00 123 ILE A O 1
ATOM 973 N N . HIS A 1 124 ? -2.986 -5.213 -3.972 1.00 94.56 124 HIS A N 1
ATOM 974 C CA . HIS A 1 124 ? -4.348 -4.817 -4.342 1.00 94.56 124 HIS A CA 1
ATOM 975 C C . HIS A 1 124 ? -5.346 -5.157 -3.224 1.00 94.56 124 HIS A C 1
ATOM 977 O O . HIS A 1 124 ? -6.080 -6.143 -3.322 1.00 94.56 124 HIS A O 1
ATOM 983 N N . PRO A 1 125 ? -5.353 -4.389 -2.122 1.00 94.56 125 PRO A N 1
ATOM 984 C CA . PRO A 1 125 ? -6.295 -4.604 -1.041 1.00 94.56 125 PRO A CA 1
ATOM 985 C C . PRO A 1 125 ? -7.635 -3.938 -1.374 1.00 94.56 125 PRO A C 1
ATOM 987 O O . PRO A 1 125 ? -7.681 -2.803 -1.850 1.00 94.56 125 PRO A O 1
ATOM 990 N N . VAL A 1 126 ? -8.737 -4.615 -1.054 1.00 93.56 126 VAL A N 1
ATOM 991 C CA . VAL A 1 126 ? -10.072 -4.004 -1.034 1.00 93.56 126 VAL A CA 1
ATOM 992 C C . VAL A 1 126 ? -10.389 -3.647 0.411 1.00 93.56 126 VAL A C 1
ATOM 994 O O . VAL A 1 126 ? -10.472 -4.523 1.274 1.00 93.56 126 VAL A O 1
ATOM 997 N N . VAL A 1 127 ? -10.538 -2.352 0.686 1.00 92.25 127 VAL A N 1
ATOM 998 C CA . VAL A 1 127 ? -10.707 -1.830 2.047 1.00 92.25 127 VAL A CA 1
ATOM 999 C C . VAL A 1 127 ? -12.067 -1.158 2.170 1.00 92.25 127 VAL A C 1
ATOM 1001 O O . VAL A 1 127 ? -12.415 -0.286 1.375 1.00 92.25 127 VAL A O 1
ATOM 1004 N N . ALA A 1 128 ? -12.844 -1.547 3.181 1.00 91.19 128 ALA A N 1
ATOM 1005 C CA . ALA A 1 128 ? -14.095 -0.871 3.495 1.00 91.19 128 ALA A CA 1
ATOM 1006 C C . ALA A 1 128 ? -13.795 0.490 4.139 1.00 91.19 128 ALA A C 1
ATOM 1008 O O . ALA A 1 128 ? -13.116 0.559 5.164 1.00 91.19 128 ALA A O 1
ATOM 1009 N N . VAL A 1 129 ? -14.318 1.566 3.552 1.00 90.38 129 VAL A N 1
ATOM 1010 C CA . VAL A 1 129 ? -14.086 2.940 4.013 1.00 90.38 129 VAL A CA 1
ATOM 1011 C C . VAL A 1 129 ? -15.401 3.693 4.164 1.00 90.38 129 VAL A C 1
ATOM 1013 O O . VAL A 1 129 ? -16.377 3.419 3.467 1.00 90.38 129 VAL A O 1
ATOM 1016 N N . ARG A 1 130 ? -15.414 4.673 5.068 1.00 88.94 130 ARG A N 1
ATOM 1017 C CA . ARG A 1 130 ? -16.468 5.683 5.162 1.00 88.94 130 ARG A CA 1
ATOM 1018 C C . ARG A 1 130 ? -15.830 7.041 4.914 1.00 88.94 130 ARG A C 1
ATOM 1020 O O . ARG A 1 130 ? -14.885 7.403 5.609 1.00 88.94 130 ARG A O 1
ATOM 1027 N N . ARG A 1 131 ? -16.367 7.757 3.937 1.00 86.69 131 ARG A N 1
ATOM 1028 C CA . ARG A 1 131 ? -15.927 9.082 3.495 1.00 86.69 131 ARG A CA 1
ATOM 1029 C C . ARG A 1 131 ? -17.034 10.096 3.771 1.00 86.69 131 ARG A C 1
ATOM 1031 O O . ARG A 1 131 ? -18.187 9.690 3.955 1.00 86.69 131 ARG A O 1
ATOM 1038 N N . ASP A 1 132 ? -16.679 11.365 3.916 1.00 88.06 132 ASP A N 1
ATOM 1039 C CA . ASP A 1 132 ? -17.671 12.434 4.049 1.00 88.06 132 ASP A CA 1
ATOM 1040 C C . ASP A 1 132 ? -18.068 12.978 2.663 1.00 88.06 132 ASP A C 1
ATOM 1042 O O . ASP A 1 132 ? -17.724 12.393 1.637 1.00 88.06 132 ASP A O 1
ATOM 1046 N N . GLU A 1 133 ? -18.863 14.050 2.617 1.00 85.88 133 GLU A N 1
ATOM 1047 C CA . GLU A 1 133 ? -19.332 14.631 1.350 1.00 85.88 133 GLU A CA 1
ATOM 1048 C C . GLU A 1 133 ? -18.202 15.252 0.510 1.00 85.88 133 GLU A C 1
ATOM 1050 O O . GLU A 1 133 ? -18.357 15.397 -0.703 1.00 85.88 133 GLU A O 1
ATOM 1055 N N . ALA A 1 134 ? -17.074 15.619 1.129 1.00 83.31 134 ALA A N 1
ATOM 1056 C CA . ALA A 1 134 ? -15.914 16.184 0.447 1.00 83.31 134 ALA A CA 1
ATOM 1057 C C . ALA A 1 134 ? -14.965 15.113 -0.109 1.00 83.31 134 ALA A C 1
ATOM 1059 O O . ALA A 1 134 ? -14.092 15.452 -0.912 1.00 83.31 134 ALA A O 1
ATOM 1060 N N . GLY A 1 135 ? -15.162 13.847 0.266 1.00 69.75 135 GLY A N 1
ATOM 1061 C CA . GLY A 1 135 ? -14.389 12.711 -0.228 1.00 69.75 135 GLY A CA 1
ATOM 1062 C C . GLY A 1 135 ? -13.731 11.887 0.853 1.00 69.75 135 GLY A C 1
ATOM 1063 O O . GLY A 1 135 ? -13.610 12.291 2.025 1.00 69.75 135 GLY A O 1
#

Radius of gyration: 15.34 Å; chains: 1; bounding box: 34×41×41 Å

Sequence (135 aa):
MLITEERQTAEQIEKAAALAGERAESGRRAEIERFVAQMYANVPPDDLLGDTPENLAGAALALWRFAQERPPEVPSLRLYKPADEGWASPYSIIEIINDDRPFLLDSVVAELHRRRALVHLAIHPVVAVRRDEAG

pLDDT: mean 92.32, std 7.2, range [59.56, 98.31]

Secondary structure (DSSP, 8-state):
-HHHHHHHHHHHHHHHHHHHHHTSPTT-HHHHHHHHHHHHTTS-HHHHHTS-HHHHHHHHHHHHHHHTTPPTT--EEEEE--SSSS---SS-EEEEE----TTHHHHHHHHHHHTT---S------------TT-

Foldseek 3Di:
DVVVLVVVLQVLLQLLLQLLLVVDDPPCSVVSSVQSCQQCVPFDSCVSVVDHSQQSNLVSVVLVVQQLQDFPQDKDWDWAADDPSSHHDPDIDIDIGHDDDPCPVVVVVVVCVVVVHDDPGDTDGDDDDDDDNRD